Protein AF-A0A821H165-F1 (afdb_monomer_lite)

Secondary structure (DSSP, 8-state):
----------SSHHHHHHHS-TTT-HHHHHHHHHHHHSSSSHHHHHHHHHHHHHHHHHHHHHHHHHHHHHHH-

pLDDT: mean 71.5, std 16.16, range [30.88, 94.62]

Foldseek 3Di:
DDDDPPPPDPPDLVVVLVPPDCVPCVPVNVVSVCCVVPPPCPVVVVVVVVVVVVVVVVVVVVVVVVVVVVVVD

Structure (mmCIF, N/CA/C/O backbone):
data_AF-A0A821H165-F1
#
_entry.id   AF-A0A821H165-F1
#
loop_
_atom_site.group_PDB
_atom_site.id
_atom_site.type_symbol
_atom_site.label_atom_id
_atom_site.label_alt_id
_atom_site.label_comp_id
_atom_site.label_asym_id
_atom_site.label_entity_id
_atom_site.label_seq_id
_atom_site.pdbx_PDB_ins_code
_atom_site.Cartn_x
_atom_site.Cartn_y
_atom_site.Cartn_z
_atom_site.occupancy
_atom_site.B_iso_or_equiv
_atom_site.auth_seq_id
_atom_site.auth_comp_id
_atom_site.auth_asym_id
_atom_site.auth_atom_id
_atom_site.pdbx_PDB_model_num
ATOM 1 N N . MET A 1 1 ? 11.739 -17.315 -43.541 1.00 37.62 1 MET A N 1
ATOM 2 C CA . MET A 1 1 ? 12.750 -17.443 -42.468 1.00 37.62 1 MET A CA 1
ATOM 3 C C . MET A 1 1 ? 12.106 -16.995 -41.163 1.00 37.62 1 MET A C 1
ATOM 5 O O . MET A 1 1 ? 11.467 -15.956 -41.148 1.00 37.62 1 MET A O 1
ATOM 9 N N . LYS A 1 2 ? 12.172 -17.855 -40.141 1.00 39.19 2 LYS A N 1
ATOM 10 C CA . LYS A 1 2 ? 11.565 -17.745 -38.797 1.00 39.19 2 LYS A CA 1
ATOM 11 C C . LYS A 1 2 ? 11.885 -16.371 -38.164 1.00 39.19 2 LYS A C 1
ATOM 13 O O . LYS A 1 2 ? 12.985 -15.885 -38.370 1.00 39.19 2 LYS A O 1
ATOM 18 N N . ARG A 1 3 ? 11.014 -15.728 -37.382 1.00 30.88 3 ARG A N 1
ATOM 19 C CA . ARG A 1 3 ? 10.524 -16.206 -36.080 1.00 30.88 3 ARG A CA 1
ATOM 20 C C . ARG A 1 3 ? 9.288 -15.391 -35.661 1.00 30.88 3 ARG A C 1
ATOM 22 O O . ARG A 1 3 ? 9.343 -14.172 -35.596 1.00 30.88 3 ARG A O 1
ATOM 29 N N . LYS A 1 4 ? 8.184 -16.093 -35.388 1.00 36.00 4 LYS A N 1
ATOM 30 C CA . LYS A 1 4 ? 7.056 -15.587 -34.602 1.00 36.00 4 LYS A CA 1
ATOM 31 C C . LYS A 1 4 ? 7.591 -15.228 -33.216 1.00 36.00 4 LYS A C 1
ATOM 33 O O . LYS A 1 4 ? 8.001 -16.143 -32.506 1.00 36.00 4 LYS A O 1
ATOM 38 N N . GLU A 1 5 ? 7.569 -13.962 -32.833 1.00 43.94 5 GLU A N 1
ATOM 39 C CA . GLU A 1 5 ? 7.643 -13.599 -31.419 1.00 43.94 5 GLU A CA 1
ATOM 40 C C . GLU A 1 5 ? 6.197 -13.469 -30.936 1.00 43.94 5 GLU A C 1
ATOM 42 O O . GLU A 1 5 ? 5.578 -12.411 -30.964 1.00 43.94 5 GLU A O 1
ATOM 47 N N . GLN A 1 6 ? 5.613 -14.628 -30.629 1.00 43.47 6 GLN A N 1
ATOM 48 C CA . GLN A 1 6 ? 4.384 -14.723 -29.851 1.00 43.47 6 GLN A CA 1
ATOM 49 C C . GLN A 1 6 ? 4.735 -14.240 -28.444 1.00 43.47 6 GLN A C 1
ATOM 51 O O . GLN A 1 6 ? 5.177 -15.037 -27.622 1.00 43.47 6 GLN A O 1
ATOM 56 N N . VAL A 1 7 ? 4.608 -12.946 -28.177 1.00 52.16 7 VAL A N 1
ATOM 57 C CA . VAL A 1 7 ? 4.635 -12.445 -26.803 1.00 52.16 7 VAL A CA 1
ATOM 58 C C . VAL A 1 7 ? 3.182 -12.226 -26.437 1.00 52.16 7 VAL A C 1
ATOM 60 O O . VAL A 1 7 ? 2.571 -11.235 -26.827 1.00 52.16 7 VAL A O 1
ATOM 63 N N . SER A 1 8 ? 2.595 -13.237 -25.797 1.00 51.22 8 SER A N 1
ATOM 64 C CA . SER A 1 8 ? 1.309 -13.116 -25.115 1.00 51.22 8 SER A CA 1
ATOM 65 C C . SER A 1 8 ? 1.321 -11.817 -24.319 1.00 51.22 8 SER A C 1
ATOM 67 O O . SER A 1 8 ? 2.254 -11.612 -23.540 1.00 51.22 8 SER A O 1
ATOM 69 N N . LEU A 1 9 ? 0.342 -10.938 -24.560 1.00 57.38 9 LEU A N 1
ATOM 70 C CA . LEU A 1 9 ? 0.214 -9.699 -23.800 1.00 57.38 9 LEU A CA 1
ATOM 71 C C . LEU A 1 9 ? 0.319 -10.057 -22.310 1.00 57.38 9 LEU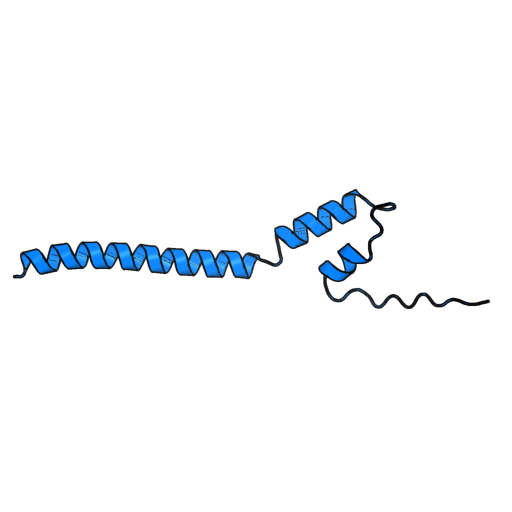 A C 1
ATOM 73 O O . LEU A 1 9 ? -0.375 -10.977 -21.877 1.00 57.38 9 LEU A O 1
ATOM 77 N N . PRO A 1 10 ? 1.214 -9.413 -21.548 1.00 57.81 10 PRO A N 1
ATOM 78 C CA . PRO A 1 10 ? 1.340 -9.703 -20.133 1.00 57.81 10 PRO A CA 1
ATOM 79 C C . PRO A 1 10 ? 0.016 -9.342 -19.457 1.00 57.81 10 PRO A C 1
ATOM 81 O O . PRO A 1 10 ? -0.357 -8.172 -19.398 1.00 57.81 10 PRO A O 1
ATOM 84 N N . ASP A 1 11 ? -0.693 -10.353 -18.955 1.00 63.72 11 ASP A N 1
ATOM 85 C CA . ASP A 1 11 ? -1.961 -10.180 -18.234 1.00 63.72 11 ASP A CA 1
ATOM 86 C C . ASP A 1 11 ? -1.764 -9.416 -16.909 1.00 63.72 11 ASP A C 1
ATOM 88 O O . ASP A 1 11 ? -2.717 -8.893 -16.332 1.00 63.72 11 ASP A O 1
ATOM 92 N N . THR A 1 12 ? -0.513 -9.315 -16.434 1.00 66.12 12 THR A N 1
ATOM 93 C CA . THR A 1 12 ? -0.142 -8.642 -15.187 1.00 66.12 12 THR A CA 1
ATOM 94 C C . THR A 1 12 ? 0.937 -7.582 -15.422 1.00 66.12 12 THR A C 1
ATOM 96 O O . THR A 1 12 ? 1.942 -7.816 -16.092 1.00 66.12 12 THR A O 1
ATOM 99 N N . ALA A 1 13 ? 0.778 -6.412 -14.793 1.00 60.88 13 ALA A N 1
ATOM 100 C CA . ALA A 1 13 ? 1.722 -5.290 -14.877 1.00 60.88 13 ALA A CA 1
ATOM 101 C C . ALA A 1 13 ? 3.165 -5.645 -14.447 1.00 60.88 13 ALA A C 1
ATOM 103 O O . ALA A 1 13 ? 4.121 -5.024 -14.911 1.00 60.88 13 ALA A O 1
ATOM 104 N N . ILE A 1 14 ? 3.327 -6.665 -13.598 1.00 64.06 14 ILE A N 1
ATOM 105 C CA . ILE A 1 14 ? 4.626 -7.186 -13.147 1.00 64.06 14 ILE A CA 1
ATOM 106 C C . ILE A 1 14 ? 5.357 -7.883 -14.301 1.00 64.06 14 ILE A C 1
ATOM 108 O O . ILE A 1 14 ? 6.543 -7.637 -14.514 1.00 64.06 14 ILE A O 1
ATOM 112 N N . ASP A 1 15 ? 4.646 -8.683 -15.095 1.00 66.00 15 ASP A N 1
ATOM 113 C CA . ASP A 1 15 ? 5.227 -9.385 -16.241 1.00 66.00 15 ASP A CA 1
ATOM 114 C C . ASP A 1 15 ? 5.621 -8.393 -17.342 1.00 66.00 15 ASP A C 1
ATOM 116 O O . ASP A 1 15 ? 6.695 -8.507 -17.932 1.00 66.00 15 ASP A O 1
ATOM 120 N N . ALA A 1 16 ? 4.817 -7.341 -17.538 1.00 66.38 16 ALA A N 1
ATOM 121 C CA . ALA A 1 16 ? 5.143 -6.234 -18.438 1.00 66.38 16 ALA A CA 1
ATOM 122 C C . ALA A 1 16 ? 6.411 -5.474 -18.005 1.00 66.38 16 ALA A C 1
ATOM 124 O O . ALA A 1 16 ? 7.217 -5.080 -18.849 1.00 66.38 16 ALA A O 1
ATOM 125 N N . TYR A 1 17 ? 6.607 -5.286 -16.694 1.00 64.62 17 TYR A N 1
ATOM 126 C CA . TYR A 1 17 ? 7.805 -4.660 -16.131 1.00 64.62 17 TYR A CA 1
ATOM 127 C C . TYR A 1 17 ? 9.060 -5.529 -16.314 1.00 64.62 17 TYR A C 1
ATOM 129 O O . TYR A 1 17 ? 10.115 -5.000 -16.655 1.00 64.62 17 TYR A O 1
ATOM 137 N N . VAL A 1 18 ? 8.952 -6.850 -16.132 1.00 66.25 18 VAL A N 1
ATOM 138 C CA . VAL A 1 18 ?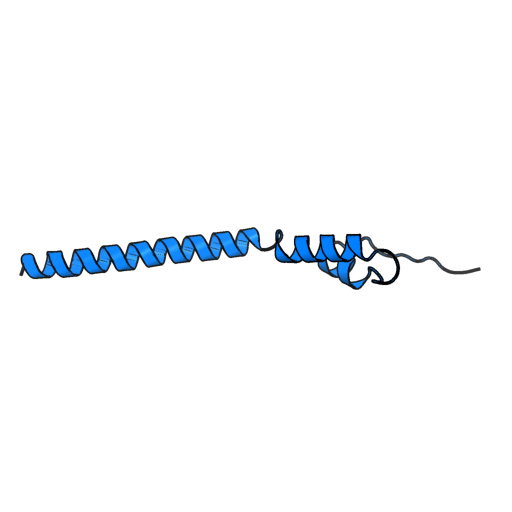 10.075 -7.798 -16.293 1.00 66.25 18 VAL A CA 1
ATOM 139 C C . VAL A 1 18 ? 10.477 -7.962 -17.762 1.00 66.25 18 VAL A C 1
ATOM 141 O O . VAL A 1 18 ? 11.657 -8.120 -18.068 1.00 66.25 18 VAL A O 1
ATOM 144 N N . GLN A 1 19 ? 9.508 -7.905 -18.676 1.00 64.69 19 GLN A N 1
ATOM 145 C CA . GLN A 1 19 ? 9.734 -8.075 -20.111 1.00 64.69 19 GLN A CA 1
ATOM 146 C C . GLN A 1 19 ? 10.148 -6.769 -20.814 1.00 64.69 19 GLN A C 1
ATOM 148 O O . GLN A 1 19 ? 10.738 -6.806 -21.895 1.00 64.69 19 GLN A O 1
ATOM 153 N N . CYS A 1 20 ? 9.898 -5.610 -20.192 1.00 61.84 20 CYS A N 1
ATOM 154 C CA . CYS A 1 20 ? 10.427 -4.328 -20.648 1.00 61.84 20 CYS A CA 1
ATOM 155 C C . CYS A 1 20 ? 11.941 -4.259 -20.417 1.00 61.84 20 CYS A C 1
ATOM 157 O O . CYS A 1 20 ? 12.419 -4.016 -19.308 1.00 61.84 20 CYS A O 1
ATOM 159 N N . ALA A 1 21 ? 12.709 -4.408 -21.496 1.00 57.22 21 ALA A N 1
ATOM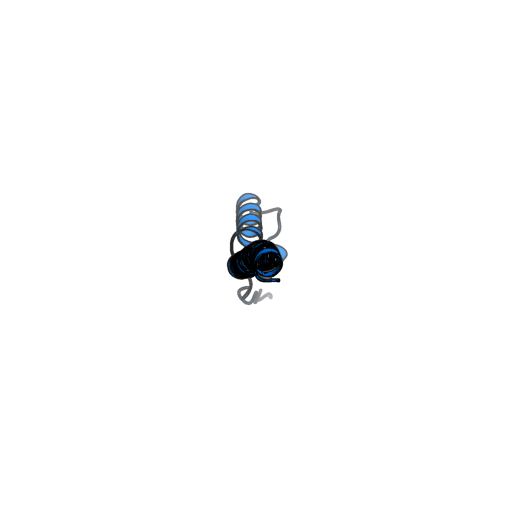 160 C CA . ALA A 1 21 ? 14.133 -4.115 -21.489 1.00 57.22 21 ALA A CA 1
ATOM 161 C C . ALA A 1 21 ? 14.358 -2.633 -21.131 1.00 57.22 21 ALA A C 1
ATOM 163 O O . ALA A 1 21 ? 14.026 -1.729 -21.901 1.00 57.22 21 ALA A O 1
ATOM 164 N N . GLU A 1 22 ? 14.965 -2.393 -19.968 1.00 57.91 22 GLU A N 1
ATOM 165 C CA . GLU A 1 22 ? 15.324 -1.072 -19.421 1.00 57.91 22 GLU A CA 1
ATOM 166 C C . GLU A 1 22 ? 16.095 -0.176 -20.406 1.00 57.91 22 GLU A C 1
ATOM 168 O O . GLU A 1 22 ? 16.063 1.047 -20.295 1.00 57.91 22 GLU A O 1
ATOM 173 N N . ALA A 1 23 ? 16.723 -0.783 -21.413 1.00 55.66 23 ALA A N 1
ATOM 174 C CA . ALA A 1 23 ? 17.509 -0.118 -22.441 1.00 55.66 23 ALA A CA 1
ATOM 175 C C . ALA A 1 23 ? 16.695 0.714 -23.454 1.00 55.66 23 ALA A C 1
ATOM 177 O O . ALA A 1 23 ? 17.258 1.635 -24.040 1.00 55.66 23 ALA A O 1
ATOM 178 N N . PHE A 1 24 ? 15.409 0.418 -23.686 1.00 61.50 2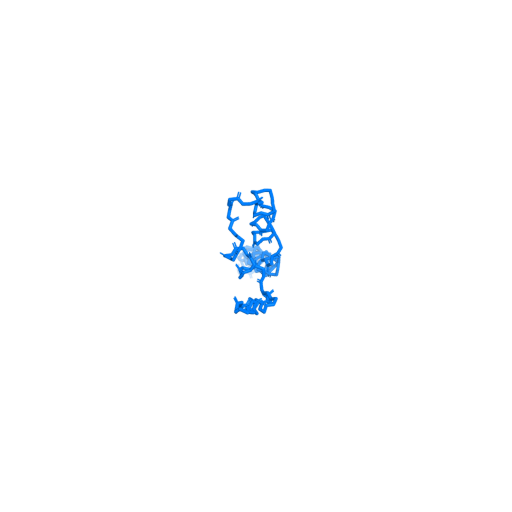4 PHE A N 1
ATOM 179 C CA . PHE A 1 24 ? 14.635 1.089 -24.746 1.00 61.50 24 PHE A CA 1
ATOM 180 C C . PHE A 1 24 ? 13.703 2.196 -24.233 1.00 61.50 24 PHE A C 1
ATOM 182 O O . PHE A 1 24 ? 13.542 3.209 -24.911 1.00 61.50 24 PHE A O 1
ATOM 189 N N . TYR A 1 25 ? 13.114 2.042 -23.039 1.00 65.25 25 TYR A N 1
ATOM 190 C CA . TYR A 1 25 ? 12.113 2.983 -22.510 1.00 65.25 25 TYR A CA 1
ATOM 191 C C . TYR A 1 25 ? 12.230 3.192 -20.987 1.00 65.25 25 TYR A C 1
ATOM 193 O O . TYR A 1 25 ? 11.367 2.737 -20.226 1.00 65.25 25 TYR A O 1
ATOM 201 N N . PRO A 1 26 ? 13.255 3.925 -20.513 1.00 69.25 26 PRO A N 1
ATOM 202 C CA . PRO A 1 26 ? 13.494 4.129 -19.080 1.00 69.25 26 PRO A CA 1
ATOM 203 C C . PRO A 1 26 ? 12.317 4.820 -18.369 1.00 69.25 26 PRO A C 1
ATOM 205 O O . PRO A 1 26 ? 11.950 4.442 -17.260 1.00 69.25 26 PRO A O 1
ATOM 208 N N . ASN A 1 27 ? 11.647 5.771 -19.030 1.00 74.62 27 ASN A N 1
ATOM 209 C CA . ASN A 1 27 ? 10.509 6.499 -18.452 1.00 74.62 27 ASN A CA 1
ATOM 210 C C . ASN A 1 27 ? 9.263 5.619 -18.267 1.00 74.62 27 ASN A C 1
ATOM 212 O O . ASN A 1 27 ? 8.543 5.764 -17.281 1.00 74.62 27 ASN A O 1
ATOM 216 N N . ILE A 1 28 ? 9.014 4.690 -19.195 1.00 76.94 28 ILE A N 1
ATOM 217 C CA . ILE A 1 28 ? 7.862 3.779 -19.126 1.00 76.94 28 ILE A CA 1
ATOM 218 C C . ILE A 1 28 ? 8.074 2.763 -17.997 1.00 76.94 28 ILE A C 1
ATOM 220 O O . ILE A 1 28 ? 7.139 2.470 -17.255 1.00 76.94 28 ILE A O 1
ATOM 224 N N . LYS A 1 29 ? 9.317 2.301 -17.798 1.00 75.56 29 LYS A N 1
ATOM 225 C CA . LYS A 1 29 ? 9.694 1.428 -16.679 1.00 75.56 29 LYS A CA 1
ATOM 226 C C . LYS A 1 29 ? 9.464 2.103 -15.322 1.00 75.56 29 LYS A C 1
ATOM 228 O O . LYS A 1 29 ? 8.852 1.501 -14.443 1.00 75.56 29 LYS A O 1
ATOM 233 N N . VAL A 1 30 ? 9.901 3.355 -15.164 1.00 77.19 30 VAL A N 1
ATOM 234 C CA . VAL A 1 30 ? 9.679 4.133 -13.930 1.00 77.19 30 VAL A CA 1
ATOM 235 C C . VAL A 1 30 ? 8.189 4.337 -13.677 1.00 77.19 30 VAL A C 1
ATOM 237 O O . VAL A 1 30 ? 7.729 4.183 -12.549 1.00 77.19 30 VAL A O 1
ATOM 240 N N . LEU A 1 31 ? 7.416 4.629 -14.725 1.00 76.50 31 LEU A N 1
ATOM 241 C CA . LEU A 1 31 ? 5.975 4.797 -14.610 1.00 76.50 31 LEU A CA 1
ATOM 242 C C . LEU A 1 31 ? 5.293 3.489 -14.172 1.00 76.50 31 LEU A C 1
ATOM 244 O O . LEU A 1 31 ? 4.514 3.508 -13.228 1.00 76.50 31 LEU A O 1
ATOM 248 N N . LEU A 1 32 ? 5.639 2.347 -14.774 1.00 75.12 32 LEU A N 1
ATOM 249 C CA . LEU A 1 32 ? 5.146 1.018 -14.381 1.00 75.12 32 LEU A CA 1
ATOM 250 C C . LEU A 1 32 ? 5.562 0.621 -12.961 1.00 75.12 32 LEU A C 1
ATOM 252 O O . LEU A 1 32 ? 4.779 -0.003 -12.251 1.00 75.12 32 LEU A O 1
ATOM 256 N N . GLN A 1 33 ? 6.763 0.998 -12.521 1.00 75.44 33 GLN A N 1
ATOM 257 C CA . GLN A 1 33 ? 7.222 0.781 -11.151 1.00 75.44 33 GLN A CA 1
ATOM 258 C C . GLN A 1 33 ? 6.427 1.630 -10.161 1.00 75.44 33 GLN A C 1
ATOM 260 O O . GLN A 1 33 ? 5.950 1.106 -9.160 1.00 75.44 33 GLN A O 1
ATOM 265 N N . MET A 1 34 ? 6.237 2.915 -10.465 1.00 77.06 34 MET A N 1
ATOM 266 C CA . MET A 1 34 ? 5.380 3.813 -9.696 1.00 77.06 34 MET A CA 1
ATOM 267 C C . MET A 1 34 ? 3.944 3.301 -9.670 1.00 77.06 34 MET A C 1
ATOM 269 O O . MET A 1 34 ? 3.321 3.327 -8.625 1.00 77.06 34 MET A O 1
ATOM 273 N N . PHE A 1 35 ? 3.417 2.769 -10.771 1.00 72.50 35 PHE A N 1
ATOM 274 C CA . PHE A 1 35 ? 2.094 2.153 -10.777 1.00 72.50 35 PHE A CA 1
ATOM 275 C C . PHE A 1 35 ? 2.062 0.822 -9.993 1.00 72.50 35 PHE A C 1
ATOM 277 O O . PHE A 1 35 ? 1.116 0.515 -9.280 1.00 72.50 35 PHE A O 1
ATOM 284 N N . SER A 1 36 ? 3.117 0.021 -10.028 1.00 67.19 36 SER A N 1
ATOM 285 C CA . SER A 1 36 ? 3.156 -1.221 -9.243 1.00 67.19 36 SER A CA 1
ATOM 286 C C . SER A 1 36 ? 3.251 -0.946 -7.737 1.00 67.19 36 SER A C 1
ATOM 288 O O . SER A 1 36 ? 2.749 -1.725 -6.928 1.00 67.19 36 SER A O 1
ATOM 290 N N . THR A 1 37 ? 3.866 0.173 -7.346 1.00 67.81 37 THR A N 1
ATOM 291 C CA . THR A 1 37 ? 3.939 0.617 -5.950 1.00 67.81 37 THR A CA 1
ATOM 292 C C . THR A 1 37 ? 2.734 1.461 -5.518 1.00 67.81 37 THR A C 1
ATOM 294 O O . THR A 1 37 ? 2.368 1.391 -4.344 1.00 67.81 37 THR A O 1
ATOM 297 N N . LEU A 1 38 ? 2.106 2.224 -6.427 1.00 66.25 38 LEU A N 1
ATOM 298 C CA . LEU A 1 38 ? 1.041 3.195 -6.128 1.00 66.25 38 LEU A CA 1
ATOM 299 C C . LEU A 1 38 ? -0.393 2.688 -6.402 1.00 66.25 38 LEU A C 1
ATOM 301 O O . LEU A 1 38 ? -1.198 2.825 -5.481 1.00 66.25 38 LEU A O 1
ATOM 305 N N . PRO A 1 39 ? -0.772 2.078 -7.552 1.00 61.25 39 PRO A N 1
ATOM 306 C CA . PRO A 1 39 ? -2.004 1.290 -7.574 1.00 61.25 39 PRO A CA 1
ATOM 307 C C . PRO A 1 39 ? -1.826 -0.137 -8.102 1.00 61.25 39 PRO A C 1
ATOM 309 O O . PRO A 1 39 ? -2.009 -0.455 -9.271 1.00 61.25 39 PRO A O 1
ATOM 312 N N . VAL A 1 40 ? -1.626 -1.020 -7.134 1.00 55.72 40 VAL A N 1
ATOM 313 C CA . VAL A 1 40 ? -2.315 -2.321 -7.036 1.00 55.72 40 VAL A CA 1
ATOM 314 C C . VAL A 1 40 ? -2.545 -2.697 -5.560 1.00 55.72 40 VAL A C 1
ATOM 316 O O . VAL A 1 40 ? -3.317 -3.592 -5.225 1.00 55.72 40 VAL A O 1
ATOM 319 N N . THR A 1 41 ? -1.911 -1.959 -4.645 1.00 54.94 41 THR A N 1
ATOM 320 C CA . THR A 1 41 ? -1.966 -2.138 -3.194 1.00 54.94 41 THR A CA 1
ATOM 321 C C . THR A 1 41 ? -2.927 -1.180 -2.494 1.00 54.94 41 THR A C 1
ATOM 323 O O . THR A 1 41 ? -2.988 -1.223 -1.268 1.00 54.94 41 THR A O 1
ATOM 326 N N . THR A 1 42 ? -3.725 -0.373 -3.207 1.00 58.94 42 THR A N 1
ATOM 327 C CA . THR A 1 42 ? -4.751 0.484 -2.574 1.00 58.94 42 THR A CA 1
ATOM 328 C C . THR A 1 42 ? -5.723 -0.342 -1.73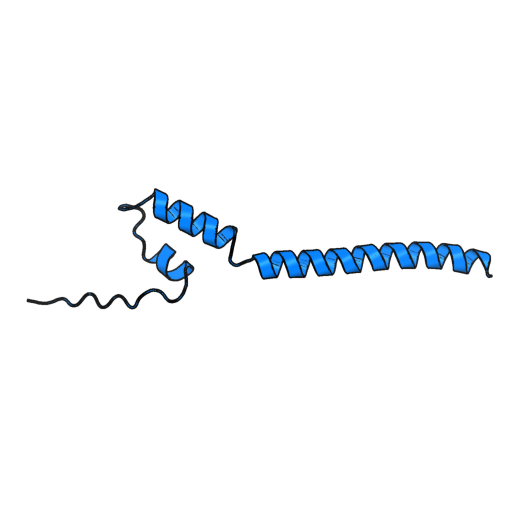3 1.00 58.94 42 THR A C 1
ATOM 330 O O . THR A 1 42 ? -6.001 0.009 -0.596 1.00 58.94 42 THR A O 1
ATOM 333 N N . ALA A 1 43 ? -6.116 -1.532 -2.195 1.00 62.66 43 ALA A N 1
ATOM 334 C CA . ALA A 1 43 ? -6.907 -2.461 -1.386 1.00 62.66 43 ALA A CA 1
ATOM 335 C C . ALA A 1 43 ? -6.161 -2.960 -0.125 1.00 62.66 43 ALA A C 1
ATOM 337 O O . ALA A 1 43 ? -6.779 -3.251 0.900 1.00 62.66 43 ALA A O 1
ATOM 338 N N . SER A 1 44 ? -4.828 -3.060 -0.175 1.00 64.00 44 SER A N 1
ATOM 339 C CA . SER A 1 44 ? -3.992 -3.440 0.973 1.00 64.00 44 SER A CA 1
ATOM 340 C C . SER A 1 44 ? -3.853 -2.289 1.973 1.00 64.00 44 SER A C 1
ATOM 342 O O . SER A 1 44 ? -3.985 -2.504 3.181 1.00 64.00 44 SER A O 1
ATOM 344 N N . THR A 1 45 ? -3.662 -1.056 1.495 1.00 64.56 45 THR A N 1
ATOM 345 C CA . THR A 1 45 ? -3.592 0.146 2.337 1.00 64.56 45 THR A CA 1
ATOM 346 C C . THR A 1 45 ? -4.956 0.510 2.926 1.00 64.56 45 THR A C 1
ATOM 348 O O . THR A 1 45 ? -5.033 0.843 4.102 1.00 64.56 45 THR A O 1
ATOM 351 N N . GLU A 1 46 ? -6.055 0.348 2.188 1.00 73.38 46 GLU A N 1
ATOM 352 C CA . GLU A 1 46 ? -7.425 0.506 2.695 1.00 73.38 46 GLU A CA 1
ATOM 353 C C . GLU A 1 46 ? -7.764 -0.547 3.756 1.00 73.38 46 GLU A C 1
ATOM 355 O O . GLU A 1 46 ? -8.276 -0.207 4.826 1.00 73.38 46 GLU A O 1
ATOM 360 N N . ARG A 1 47 ? -7.416 -1.822 3.516 1.00 78.38 47 ARG A N 1
ATOM 361 C CA . ARG A 1 47 ? -7.592 -2.901 4.501 1.00 78.38 47 ARG A CA 1
ATOM 362 C C . ARG A 1 47 ? -6.790 -2.621 5.770 1.00 78.38 47 ARG A C 1
ATOM 364 O O . ARG A 1 47 ? -7.339 -2.713 6.867 1.00 78.38 47 ARG A O 1
ATOM 371 N N . THR A 1 48 ? -5.511 -2.269 5.644 1.00 81.06 48 THR A N 1
ATOM 372 C CA . THR A 1 48 ? -4.656 -1.969 6.805 1.00 81.06 48 THR A CA 1
ATOM 373 C C . THR A 1 48 ? -5.108 -0.707 7.537 1.00 81.06 48 THR A C 1
ATOM 375 O O . THR A 1 48 ? -5.208 -0.729 8.761 1.00 81.06 48 THR A O 1
ATOM 378 N N . PHE A 1 49 ? -5.493 0.358 6.833 1.00 78.88 49 PHE A N 1
ATOM 379 C CA . PHE A 1 49 ? -6.041 1.570 7.444 1.00 78.88 49 PHE A CA 1
ATOM 380 C C . PHE A 1 49 ? -7.372 1.310 8.164 1.00 78.88 49 PHE A C 1
ATOM 382 O O . PHE A 1 49 ? -7.584 1.806 9.272 1.00 78.88 49 PHE A O 1
ATOM 389 N N . SER A 1 50 ? -8.250 0.482 7.589 1.00 88.38 50 SER A N 1
ATOM 390 C CA . SER A 1 50 ? -9.502 0.067 8.229 1.00 88.38 50 SER A CA 1
ATOM 391 C C . SER A 1 50 ? -9.251 -0.715 9.524 1.00 88.38 50 SER A C 1
ATOM 393 O O . SER A 1 50 ? -9.864 -0.426 10.554 1.00 88.38 50 SER A O 1
ATOM 395 N N . VAL A 1 51 ? -8.303 -1.658 9.512 1.00 88.94 51 VAL A N 1
ATOM 396 C CA . VAL A 1 51 ? -7.904 -2.415 10.713 1.00 88.94 51 VAL A CA 1
ATOM 397 C C . VAL A 1 51 ? -7.314 -1.490 11.779 1.00 88.94 51 VAL A C 1
ATOM 399 O O . VAL A 1 51 ? -7.691 -1.578 12.947 1.00 88.94 51 VAL A O 1
ATOM 402 N N . LEU A 1 52 ? -6.448 -0.551 11.392 1.00 89.81 52 LEU A N 1
ATOM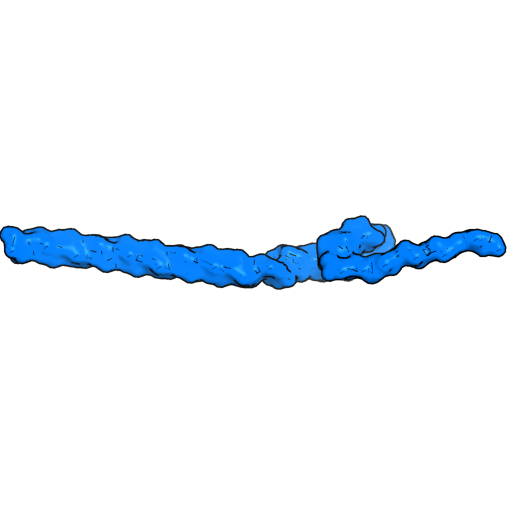 403 C CA . LEU A 1 52 ? -5.878 0.435 12.313 1.00 89.81 52 LEU A CA 1
ATOM 404 C C . LEU A 1 52 ? -6.952 1.347 12.918 1.00 89.81 52 LEU A C 1
ATOM 406 O O . LEU A 1 52 ? -6.901 1.653 14.111 1.00 89.81 52 LEU A O 1
ATOM 410 N N . LYS A 1 53 ? -7.953 1.751 12.128 1.00 91.94 53 LYS A N 1
ATOM 411 C CA . LYS A 1 53 ? -9.103 2.525 12.610 1.00 91.94 53 LYS A CA 1
ATOM 412 C C . LYS A 1 53 ? -9.897 1.743 13.657 1.00 91.94 53 LYS A C 1
ATOM 414 O O . LYS A 1 53 ? -10.215 2.306 14.703 1.00 91.94 53 LYS A O 1
ATOM 419 N N . LEU A 1 54 ? -10.178 0.462 13.409 1.00 94.62 54 LEU A N 1
ATOM 420 C CA . LEU A 1 54 ? -10.865 -0.405 14.370 1.00 94.62 54 LEU A CA 1
ATOM 421 C C . LEU A 1 54 ? -10.056 -0.562 15.666 1.00 94.62 54 LEU A C 1
ATOM 423 O O . LEU A 1 54 ? -10.598 -0.359 16.750 1.00 94.62 54 LEU A O 1
ATOM 427 N N . LEU A 1 55 ? -8.757 -0.853 15.558 1.00 94.00 55 LEU A N 1
ATOM 428 C CA . LEU A 1 55 ? -7.862 -1.035 16.704 1.00 94.00 55 LEU A CA 1
ATOM 429 C C . LEU A 1 55 ? -7.774 0.238 17.557 1.00 94.00 55 LEU A C 1
ATOM 431 O O . LEU A 1 55 ? -7.881 0.180 18.782 1.00 94.00 55 LEU A O 1
ATOM 435 N N . LYS A 1 56 ? -7.658 1.406 16.915 1.00 92.88 56 LYS A N 1
ATOM 436 C CA . LYS A 1 56 ? -7.662 2.709 17.594 1.00 92.88 56 LYS A CA 1
ATOM 437 C C . LYS A 1 56 ? -8.968 2.951 18.354 1.00 92.88 56 LYS A C 1
ATOM 439 O O . LYS A 1 56 ? -8.928 3.428 19.489 1.00 92.88 56 LYS A O 1
ATOM 444 N N . THR A 1 57 ? -10.110 2.634 17.743 1.00 94.06 57 THR A N 1
ATOM 445 C CA . THR A 1 57 ? -11.426 2.762 18.385 1.00 94.06 57 THR A CA 1
ATOM 446 C C . THR A 1 57 ? -11.551 1.825 19.580 1.00 94.06 57 THR A C 1
ATOM 448 O O . THR A 1 57 ? -11.939 2.287 20.648 1.00 94.06 57 THR A O 1
ATOM 451 N N . TYR A 1 58 ? -11.158 0.557 19.432 1.00 94.50 58 TYR A N 1
ATOM 452 C CA . TYR A 1 58 ? -11.189 -0.435 20.508 1.00 94.50 58 TYR A CA 1
ATOM 453 C C . TYR A 1 58 ? -10.351 0.006 21.713 1.00 94.50 58 TYR A C 1
ATOM 455 O O . TYR A 1 58 ? -10.841 0.058 22.838 1.00 94.50 58 TYR A O 1
ATOM 463 N N . LEU A 1 59 ? -9.105 0.427 21.476 1.00 93.00 59 LEU A N 1
ATOM 464 C CA . LEU A 1 59 ? -8.221 0.873 22.551 1.00 93.00 59 LEU A CA 1
ATOM 465 C C . LEU A 1 59 ? -8.794 2.096 23.286 1.00 93.00 59 LEU A C 1
ATOM 467 O O . LEU A 1 59 ? -8.736 2.184 24.514 1.00 93.00 59 LEU A O 1
ATOM 471 N N . ARG A 1 60 ? -9.402 3.031 22.543 1.00 93.12 60 ARG A N 1
ATOM 472 C CA . ARG A 1 60 ? -10.069 4.200 23.125 1.00 93.12 60 ARG A CA 1
ATOM 473 C C . ARG A 1 60 ? -11.309 3.816 23.932 1.00 93.12 60 ARG A C 1
ATOM 475 O O . ARG A 1 60 ? -11.493 4.365 25.017 1.00 93.12 60 ARG A O 1
ATOM 482 N N . SER A 1 61 ? -12.155 2.920 23.423 1.00 89.88 61 SER A N 1
ATOM 483 C CA . SER A 1 61 ? -13.364 2.488 24.128 1.00 89.88 61 SER A CA 1
ATOM 484 C C . SER A 1 61 ? -13.017 1.738 25.405 1.00 89.88 61 SER A C 1
ATOM 486 O O . SER A 1 61 ? -13.590 2.044 26.445 1.00 89.88 61 SER A O 1
ATOM 488 N N . THR A 1 62 ? -12.029 0.841 25.361 1.00 92.06 62 THR A N 1
ATOM 489 C CA . THR A 1 62 ? -11.586 0.087 26.537 1.00 92.06 62 THR A CA 1
ATOM 490 C C . THR A 1 62 ? -11.029 1.017 27.611 1.00 92.06 62 THR A C 1
ATOM 492 O O . THR A 1 62 ? -11.408 0.893 28.768 1.00 92.06 62 THR A O 1
ATOM 495 N N . MET A 1 63 ? -10.212 2.014 27.250 1.00 89.50 63 MET A N 1
ATOM 496 C CA . MET A 1 63 ? -9.703 2.997 28.217 1.00 89.50 63 MET A CA 1
ATOM 497 C C . MET A 1 63 ? -10.836 3.769 28.918 1.00 89.50 63 MET A C 1
ATOM 499 O O . MET A 1 63 ? -10.798 3.970 30.133 1.00 89.50 63 MET A O 1
ATOM 503 N N . SER A 1 64 ? -11.863 4.179 28.167 1.00 88.12 64 SER A N 1
ATOM 504 C CA . SER A 1 64 ? -13.053 4.831 28.727 1.00 88.12 64 SER A CA 1
ATOM 505 C C . SER A 1 64 ? -13.879 3.886 29.604 1.00 88.12 64 SER A C 1
ATOM 507 O O . SER A 1 64 ? -14.337 4.298 30.669 1.00 88.12 64 SER A O 1
ATOM 509 N N . GLN A 1 65 ? -14.037 2.624 29.193 1.00 90.75 65 GLN A N 1
ATOM 510 C CA . GLN A 1 65 ? -14.742 1.597 29.962 1.00 90.75 65 GLN A CA 1
ATOM 511 C C . GLN A 1 65 ? -14.040 1.292 31.286 1.00 90.75 65 GLN A C 1
ATOM 513 O O . GLN A 1 65 ? -14.714 1.233 32.306 1.00 90.75 65 GLN A O 1
ATOM 518 N N . THR A 1 66 ? -12.708 1.178 31.314 1.00 89.81 66 THR A N 1
ATOM 519 C CA . THR A 1 66 ? -11.947 0.957 32.556 1.00 89.81 66 THR A CA 1
ATOM 520 C C . THR A 1 66 ? -12.176 2.083 33.560 1.00 89.81 66 THR A C 1
ATOM 522 O O . THR A 1 66 ? -12.418 1.824 34.737 1.00 89.81 66 THR A O 1
ATOM 525 N N . ARG A 1 67 ? -12.156 3.341 33.099 1.00 90.12 67 ARG A N 1
ATOM 526 C CA . ARG A 1 67 ? -12.434 4.503 33.957 1.00 90.12 67 ARG A CA 1
ATOM 527 C C . ARG A 1 67 ? -13.865 4.516 34.484 1.00 90.12 67 ARG A C 1
ATOM 529 O O . ARG A 1 67 ? -14.070 4.858 35.640 1.00 90.12 67 ARG A O 1
ATOM 536 N N . LEU A 1 68 ? -14.837 4.173 33.640 1.00 86.62 68 LEU A N 1
ATOM 537 C CA . LEU A 1 68 ? -16.241 4.116 34.039 1.00 86.62 68 LEU A CA 1
ATOM 538 C C . LEU A 1 68 ? -16.490 2.983 35.041 1.00 86.62 68 LEU A C 1
ATOM 540 O O . LEU A 1 68 ? -17.134 3.200 36.059 1.00 86.62 68 LEU A O 1
ATOM 544 N N . ASN A 1 69 ? -15.940 1.797 34.785 1.00 89.38 69 ASN A N 1
ATOM 545 C CA . ASN A 1 69 ? -16.088 0.642 35.663 1.00 89.38 69 ASN A CA 1
ATOM 546 C C . ASN A 1 69 ? -15.466 0.893 37.046 1.00 89.38 69 ASN A C 1
ATOM 548 O O . ASN A 1 69 ? -16.036 0.488 38.047 1.00 89.38 69 ASN A O 1
ATOM 552 N N . GLY A 1 70 ? -14.347 1.623 37.118 1.00 87.88 70 GLY A N 1
ATOM 553 C CA . GLY A 1 70 ? -13.750 2.037 38.392 1.00 87.88 70 GLY A CA 1
ATOM 554 C C . GLY A 1 70 ? -14.553 3.081 39.184 1.00 87.88 70 GLY A C 1
ATOM 555 O O . GLY A 1 70 ? -14.243 3.292 40.346 1.00 87.88 70 GLY A O 1
ATOM 556 N N . LEU A 1 71 ? -15.551 3.741 38.578 1.00 87.25 71 LEU A N 1
ATOM 557 C CA . LEU A 1 71 ? -16.482 4.649 39.271 1.00 87.25 71 LEU A CA 1
ATOM 558 C C . LEU A 1 71 ? -17.782 3.960 39.701 1.00 87.25 71 LEU A C 1
ATOM 560 O O . LEU A 1 71 ? -18.494 4.482 40.553 1.00 87.25 71 LEU A O 1
ATOM 564 N N . ALA A 1 72 ? -18.131 2.848 39.054 1.00 84.00 72 ALA A N 1
ATOM 565 C CA . ALA A 1 72 ? -19.349 2.095 39.335 1.00 84.00 72 ALA A CA 1
ATOM 566 C C . ALA A 1 72 ? -19.168 1.048 40.450 1.00 84.00 72 ALA A C 1
ATOM 568 O O . ALA A 1 72 ? -20.165 0.498 40.916 1.00 84.00 72 ALA A O 1
ATOM 569 N N . MET A 1 73 ? -17.917 0.767 40.831 1.00 61.62 73 MET A N 1
ATOM 570 C CA . MET A 1 73 ? -17.523 -0.155 41.903 1.00 61.62 73 MET A CA 1
ATOM 571 C C . MET A 1 73 ? -17.279 0.586 43.213 1.00 61.62 73 MET A C 1
ATOM 573 O O . MET A 1 73 ? -16.695 1.692 43.155 1.00 61.62 73 MET A O 1
#

Sequence (73 aa):
MKRKEQVSLPDTAIDAYVQCAEAFYPNIKVLLQMFSTLPVTTASTERTFSVLKLLKTYLRSTMSQTRLNGLAM

Radius of gyration: 24.85 Å; chains: 1; bounding box: 37×24×84 Å